Protein AF-A0A1F8QPS7-F1 (afdb_monomer_lite)

Structure (mmCIF, N/CA/C/O backbone):
data_AF-A0A1F8QPS7-F1
#
_entry.id   AF-A0A1F8QPS7-F1
#
loop_
_atom_site.group_PDB
_atom_site.id
_atom_site.type_symbol
_atom_site.label_atom_id
_atom_site.label_alt_id
_atom_site.label_comp_id
_atom_site.label_asym_id
_atom_site.label_entity_id
_atom_site.label_seq_id
_atom_site.pdbx_PDB_ins_code
_atom_site.Cartn_x
_atom_site.Cartn_y
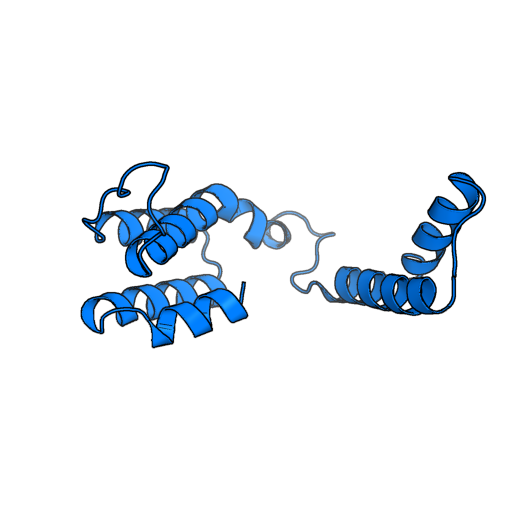_atom_site.Cartn_z
_atom_site.occupancy
_atom_site.B_iso_or_equiv
_atom_site.auth_seq_id
_atom_site.auth_comp_id
_atom_site.auth_asym_id
_atom_site.auth_atom_id
_atom_site.pdbx_PDB_model_num
ATOM 1 N N . MET A 1 1 ? 1.632 -7.409 -0.212 1.00 46.97 1 MET A N 1
ATOM 2 C CA . MET A 1 1 ? 0.363 -6.860 0.300 1.00 46.97 1 MET A CA 1
ATOM 3 C C . MET A 1 1 ? -0.628 -7.972 0.650 1.00 46.97 1 MET A C 1
ATOM 5 O O . MET A 1 1 ? -1.014 -8.034 1.803 1.00 46.97 1 MET A O 1
ATOM 9 N N . GLY A 1 2 ? -0.947 -8.922 -0.245 1.00 50.69 2 GLY A N 1
ATOM 10 C CA . GLY A 1 2 ? -1.957 -9.967 0.037 1.00 50.69 2 GLY A CA 1
ATOM 11 C C . GLY A 1 2 ? -1.720 -10.874 1.262 1.00 50.69 2 GLY A C 1
ATOM 12 O O . GLY A 1 2 ? -2.653 -11.108 2.016 1.00 50.69 2 GLY A O 1
ATOM 13 N N . ARG A 1 3 ? -0.489 -11.352 1.516 1.00 55.59 3 ARG A N 1
ATOM 14 C CA . ARG A 1 3 ? -0.212 -12.215 2.692 1.00 55.59 3 ARG A CA 1
ATOM 15 C C . ARG A 1 3 ? -0.404 -11.499 4.026 1.00 55.59 3 ARG A C 1
ATOM 17 O O . ARG A 1 3 ? -0.959 -12.075 4.945 1.00 55.59 3 ARG A O 1
ATOM 24 N N . THR A 1 4 ? -0.009 -10.232 4.091 1.00 65.69 4 THR A N 1
ATOM 25 C CA . THR A 1 4 ? -0.094 -9.421 5.310 1.00 65.69 4 THR A CA 1
ATOM 26 C C . THR A 1 4 ? -1.547 -9.160 5.712 1.00 65.69 4 THR A C 1
ATOM 28 O O . THR A 1 4 ? -1.856 -9.202 6.892 1.00 65.69 4 THR A O 1
ATOM 31 N N . LEU A 1 5 ? -2.457 -8.964 4.748 1.00 67.19 5 LEU A N 1
ATOM 32 C CA . LEU A 1 5 ? -3.890 -8.799 5.032 1.00 67.19 5 LEU A CA 1
ATOM 33 C C . LEU A 1 5 ? -4.552 -10.108 5.493 1.00 67.19 5 LEU A C 1
ATOM 35 O O . LEU A 1 5 ? -5.384 -10.082 6.393 1.00 67.19 5 LEU A O 1
ATOM 39 N N . TYR A 1 6 ? -4.158 -11.248 4.914 1.00 70.00 6 TYR A N 1
ATOM 40 C CA . TYR A 1 6 ? -4.642 -12.566 5.344 1.00 70.00 6 TYR A CA 1
ATOM 41 C C . TYR A 1 6 ? -4.180 -12.918 6.765 1.00 70.00 6 TYR A C 1
ATOM 43 O O . TYR A 1 6 ? -4.988 -13.344 7.581 1.00 70.00 6 TYR A O 1
ATOM 51 N N . GLU A 1 7 ? -2.906 -12.679 7.083 1.00 76.38 7 GLU A N 1
ATOM 52 C CA . GLU A 1 7 ? -2.356 -12.885 8.431 1.00 76.38 7 GLU A CA 1
ATOM 53 C C . GLU A 1 7 ? -3.014 -11.947 9.457 1.00 76.38 7 GLU A C 1
ATOM 55 O O . GLU A 1 7 ? -3.312 -12.355 10.578 1.00 76.38 7 GLU A O 1
ATOM 60 N N . LEU A 1 8 ? -3.302 -10.699 9.071 1.00 74.88 8 LEU A N 1
ATOM 61 C CA . LEU A 1 8 ? -4.030 -9.759 9.925 1.00 74.88 8 LEU A CA 1
ATOM 62 C C . LEU A 1 8 ? -5.472 -10.202 10.179 1.00 74.88 8 LEU A C 1
ATOM 64 O O . LEU A 1 8 ? -5.944 -10.059 11.301 1.00 74.88 8 LEU A O 1
ATOM 68 N N . GLN A 1 9 ? -6.158 -10.772 9.187 1.00 77.94 9 GLN A N 1
ATOM 69 C CA . GLN A 1 9 ? -7.530 -11.257 9.347 1.00 77.94 9 GLN A CA 1
ATOM 70 C C . GLN A 1 9 ? -7.651 -12.374 10.396 1.00 77.94 9 GLN A C 1
ATOM 72 O O . GLN A 1 9 ? -8.654 -12.425 11.102 1.00 77.94 9 GLN A O 1
ATOM 77 N N . GLU A 1 10 ? -6.646 -13.243 10.529 1.00 81.44 10 GLU A N 1
ATOM 78 C CA . GLU A 1 10 ? -6.643 -14.306 11.546 1.00 81.44 10 GLU A CA 1
ATOM 79 C C . GLU A 1 10 ? -6.320 -13.791 12.958 1.00 81.44 10 GLU A C 1
ATOM 81 O O . GLU A 1 10 ? -6.726 -14.398 13.948 1.00 81.44 10 GLU A O 1
ATOM 86 N N . LEU A 1 11 ? -5.587 -12.679 13.060 1.00 82.75 11 LEU A N 1
ATOM 87 C CA . LEU A 1 11 ? -5.062 -12.153 14.324 1.00 82.75 11 LEU A CA 1
ATOM 88 C C . LEU A 1 11 ? -5.847 -10.952 14.872 1.00 82.75 11 LEU A C 1
ATOM 90 O O . LEU A 1 11 ? -5.658 -10.575 16.031 1.00 82.75 11 LEU A O 1
ATOM 94 N N . LEU A 1 12 ? -6.685 -10.317 14.051 1.00 82.94 12 LEU A N 1
ATOM 95 C CA . LEU A 1 12 ? -7.446 -9.135 14.442 1.00 82.94 12 LEU A CA 1
ATOM 96 C C . LEU A 1 12 ? -8.686 -9.503 15.266 1.00 82.94 12 LEU A C 1
ATOM 98 O O . LEU A 1 12 ? -9.414 -10.437 14.923 1.00 82.94 12 LEU A O 1
ATOM 102 N N . PRO A 1 13 ? -8.994 -8.721 16.315 1.00 83.81 13 PRO A N 1
ATOM 103 C CA . PRO A 1 13 ? -10.276 -8.817 16.997 1.00 83.81 13 PRO A CA 1
ATOM 104 C C . PRO A 1 13 ? -11.444 -8.585 16.026 1.00 83.81 13 PRO A C 1
ATOM 106 O O . PRO A 1 13 ? -11.363 -7.746 15.126 1.00 83.81 13 PRO A O 1
ATOM 109 N N . ALA A 1 14 ? -12.557 -9.290 16.249 1.00 85.62 14 ALA A N 1
ATOM 110 C CA . ALA A 1 14 ? -13.732 -9.253 15.372 1.00 85.62 14 ALA A CA 1
ATOM 111 C C . ALA A 1 14 ? -14.290 -7.834 15.140 1.00 85.62 14 ALA A C 1
ATOM 113 O O . ALA A 1 14 ? -14.809 -7.539 14.066 1.00 85.62 14 ALA A O 1
ATOM 114 N N . GLU A 1 15 ? -14.132 -6.940 16.119 1.00 85.38 15 GLU A N 1
ATOM 115 C CA . GLU A 1 15 ? -14.565 -5.539 16.057 1.00 85.38 15 GLU A CA 1
ATOM 116 C C . GLU A 1 15 ? -13.828 -4.697 14.998 1.00 85.38 15 GLU A C 1
ATOM 118 O O . GLU A 1 15 ? -14.324 -3.638 14.626 1.00 85.38 15 GLU A O 1
ATOM 123 N N . TRP A 1 16 ? -12.680 -5.162 14.486 1.00 87.44 16 TRP A N 1
ATOM 124 C CA . TRP A 1 16 ? -11.870 -4.461 13.479 1.00 87.44 16 TRP A CA 1
ATOM 125 C C . TRP A 1 16 ? -11.902 -5.124 12.098 1.00 87.44 16 TRP A C 1
ATOM 127 O O . TRP A 1 16 ? -11.386 -4.558 11.134 1.00 87.44 16 TRP A O 1
ATOM 137 N N . LEU A 1 17 ? -12.525 -6.301 11.968 1.00 86.88 17 LEU A N 1
ATOM 138 C CA . LEU A 1 17 ? -12.585 -7.034 10.699 1.00 86.88 17 LEU A CA 1
ATOM 139 C C . LEU A 1 17 ? -13.330 -6.265 9.603 1.00 86.88 17 LEU A C 1
ATOM 141 O O . LEU A 1 17 ? -12.982 -6.385 8.433 1.00 86.88 17 LEU A O 1
ATOM 145 N N . TRP A 1 18 ? -14.309 -5.438 9.972 1.00 90.19 18 TRP A N 1
ATOM 146 C CA . TRP A 1 18 ? -15.032 -4.601 9.014 1.00 90.19 18 TRP A CA 1
ATOM 147 C C . TRP A 1 18 ? -14.137 -3.509 8.398 1.00 90.19 18 TRP A C 1
ATOM 149 O O . TRP A 1 18 ? -14.330 -3.152 7.242 1.00 90.19 18 TRP A O 1
ATOM 159 N N . ILE A 1 19 ? -13.111 -3.019 9.115 1.00 88.75 19 ILE A N 1
ATOM 160 C CA . ILE A 1 19 ? -12.142 -2.059 8.556 1.00 88.75 19 ILE A CA 1
ATOM 161 C C . ILE A 1 19 ? -11.294 -2.727 7.472 1.00 88.75 19 ILE A C 1
ATOM 163 O O . ILE A 1 19 ? -11.015 -2.109 6.448 1.00 88.75 19 ILE A O 1
ATOM 167 N N . LEU A 1 20 ? -10.904 -3.989 7.678 1.00 87.38 20 LEU A N 1
ATOM 168 C CA . LEU A 1 20 ? -10.197 -4.775 6.663 1.00 87.38 20 LEU A CA 1
ATOM 169 C C . LEU A 1 20 ? -11.059 -5.051 5.425 1.00 87.38 20 LEU A C 1
ATOM 171 O O . LEU A 1 20 ? -10.527 -5.193 4.324 1.00 87.38 20 LEU A O 1
ATOM 175 N N . ASP A 1 21 ? -12.368 -5.210 5.604 1.00 89.19 21 ASP A N 1
ATOM 176 C CA . ASP A 1 21 ? -13.306 -5.388 4.494 1.00 89.19 21 ASP A CA 1
ATOM 177 C C . ASP A 1 21 ? -13.412 -4.102 3.662 1.00 89.19 21 ASP A C 1
ATOM 179 O O . ASP A 1 21 ? -13.223 -4.125 2.447 1.00 89.19 21 ASP A O 1
ATOM 183 N N . GLU A 1 22 ? -13.549 -2.956 4.331 1.00 90.25 22 GLU A N 1
ATOM 184 C CA . GLU A 1 22 ? -13.575 -1.647 3.674 1.00 90.25 22 GLU A CA 1
ATOM 185 C C . GLU A 1 22 ? -12.237 -1.320 2.979 1.00 90.25 22 GLU A C 1
ATOM 187 O O . GLU A 1 22 ? -12.220 -0.811 1.859 1.00 90.25 22 GLU A O 1
ATOM 192 N N . GLU A 1 23 ? -11.094 -1.646 3.596 1.00 90.25 23 GLU A N 1
ATOM 193 C CA . GLU A 1 23 ? -9.769 -1.502 2.969 1.00 90.25 23 GLU A CA 1
ATOM 194 C C . GLU A 1 23 ? -9.672 -2.324 1.674 1.00 90.25 23 GLU A C 1
ATOM 196 O O . GLU A 1 23 ? -9.152 -1.829 0.670 1.00 90.25 23 GLU A O 1
ATOM 201 N N . ARG A 1 24 ? -10.205 -3.555 1.671 1.00 89.12 24 ARG A N 1
ATOM 202 C CA . ARG A 1 24 ? -10.267 -4.407 0.474 1.00 89.12 24 ARG A CA 1
ATOM 203 C C . ARG A 1 24 ? -11.156 -3.803 -0.603 1.00 89.12 24 ARG A C 1
ATOM 205 O O . ARG A 1 24 ? -10.703 -3.678 -1.737 1.00 89.12 24 ARG A O 1
ATOM 212 N N . HIS A 1 25 ? -12.353 -3.354 -0.244 1.00 91.81 25 HIS A N 1
ATOM 213 C CA . HIS A 1 25 ? -13.269 -2.716 -1.186 1.00 91.81 25 HIS A CA 1
ATOM 214 C C . HIS A 1 25 ? -12.642 -1.473 -1.842 1.00 91.81 25 HIS A C 1
ATOM 216 O O . HIS A 1 25 ? -12.704 -1.290 -3.057 1.00 91.81 25 HIS A O 1
ATOM 222 N N . LEU A 1 26 ? -11.943 -0.639 -1.062 1.00 92.12 26 LEU A N 1
ATOM 223 C CA . LEU A 1 26 ? -11.226 0.526 -1.593 1.00 92.12 26 LEU A CA 1
ATOM 224 C C . LEU A 1 26 ? -10.097 0.139 -2.554 1.00 92.12 26 LEU A C 1
ATOM 226 O O . LEU A 1 26 ? -9.865 0.854 -3.528 1.00 92.12 26 LEU A O 1
ATOM 230 N N . LEU A 1 27 ? -9.385 -0.958 -2.289 1.00 88.31 27 LEU A N 1
ATOM 231 C CA . LEU A 1 27 ? -8.329 -1.470 -3.167 1.00 88.31 27 LEU A CA 1
ATOM 232 C C . LEU A 1 27 ? -8.860 -2.071 -4.472 1.00 88.31 27 LEU A C 1
ATOM 234 O O . LEU A 1 27 ? -8.137 -2.063 -5.465 1.00 88.31 27 LEU A O 1
ATOM 238 N N . GLU A 1 28 ? -10.082 -2.596 -4.472 1.00 87.69 28 GLU A N 1
ATOM 239 C CA . GLU A 1 28 ? -10.730 -3.135 -5.670 1.00 87.69 28 GLU A CA 1
ATOM 240 C C . GLU A 1 28 ? -11.280 -2.017 -6.560 1.00 87.69 28 GLU A C 1
ATOM 242 O O . GLU A 1 28 ? -11.084 -2.039 -7.774 1.00 87.69 28 GLU A O 1
ATOM 247 N N . GLU A 1 29 ? -11.919 -1.010 -5.963 1.00 89.69 29 GLU A N 1
ATOM 248 C CA . GLU A 1 29 ? -12.515 0.103 -6.709 1.00 89.69 29 GLU A CA 1
ATOM 249 C C . GLU A 1 29 ? -11.517 1.212 -7.077 1.00 89.69 29 GLU A C 1
ATOM 251 O O . GLU A 1 29 ? -11.747 1.962 -8.025 1.00 89.69 29 GLU A O 1
ATOM 256 N N . LEU A 1 30 ? -10.436 1.364 -6.303 1.00 90.00 30 LEU A N 1
ATOM 257 C CA . LEU A 1 30 ? -9.445 2.442 -6.417 1.00 90.00 30 LEU A CA 1
ATOM 258 C C . LEU A 1 30 ? -10.057 3.848 -6.630 1.00 90.00 30 LEU A C 1
ATOM 260 O O . LEU A 1 30 ? -9.650 4.575 -7.545 1.00 90.00 30 LEU A O 1
ATOM 264 N N . PRO A 1 31 ? -11.007 4.303 -5.786 1.00 92.00 31 PRO A N 1
ATOM 265 C CA . PRO A 1 31 ? -11.674 5.581 -5.997 1.00 92.00 31 PRO A CA 1
ATOM 266 C C . PRO A 1 31 ? -10.719 6.771 -5.802 1.00 92.00 31 PRO A C 1
ATOM 268 O O . PRO A 1 31 ? -9.788 6.704 -4.989 1.00 92.00 31 PRO A O 1
ATOM 271 N N . PRO A 1 32 ? -10.985 7.933 -6.431 1.00 89.81 32 PRO A N 1
ATOM 272 C CA . PRO A 1 32 ? -10.161 9.126 -6.246 1.00 89.81 32 PRO A CA 1
ATOM 273 C C . PRO A 1 32 ? -10.033 9.612 -4.808 1.00 89.81 32 PRO A C 1
ATOM 275 O O . PRO A 1 32 ? -8.988 10.122 -4.410 1.00 89.81 32 PRO A O 1
ATOM 278 N N . THR A 1 33 ? -11.078 9.409 -4.014 1.00 92.44 33 THR A N 1
ATOM 279 C CA . THR A 1 33 ? -11.141 9.795 -2.604 1.00 92.44 33 THR A CA 1
ATOM 280 C C . THR A 1 33 ? -10.673 8.691 -1.655 1.00 92.44 33 THR A C 1
ATOM 282 O O . THR A 1 33 ? -10.729 8.877 -0.439 1.00 92.44 33 THR A O 1
ATOM 285 N N . GLY A 1 34 ? -10.181 7.555 -2.166 1.00 92.00 34 GLY A N 1
ATOM 286 C CA . GLY A 1 34 ? -9.802 6.407 -1.338 1.00 92.00 34 GLY A CA 1
ATOM 287 C C . GLY A 1 34 ? -8.741 6.740 -0.287 1.00 92.00 34 GLY A C 1
ATOM 288 O O . GLY A 1 34 ? -8.882 6.340 0.863 1.00 92.00 34 GLY A O 1
ATOM 289 N N . GLY A 1 35 ? -7.767 7.597 -0.607 1.00 91.81 35 GLY A N 1
ATOM 290 C CA . GLY A 1 35 ? -6.764 8.054 0.360 1.00 91.81 35 GLY A CA 1
ATOM 291 C C . GLY A 1 35 ? -7.356 8.821 1.551 1.00 91.81 35 GLY A C 1
ATOM 292 O O . GLY A 1 35 ? -6.898 8.648 2.680 1.00 91.81 35 GLY A O 1
ATOM 293 N N . GLN A 1 36 ? -8.412 9.615 1.335 1.00 93.69 36 GLN A N 1
ATOM 294 C CA . GLN A 1 36 ? -9.144 10.276 2.423 1.00 93.69 36 GLN A CA 1
ATOM 295 C C . GLN A 1 36 ? -9.968 9.265 3.224 1.00 93.69 36 GLN A C 1
ATOM 297 O O . GLN A 1 36 ? -9.929 9.292 4.450 1.00 93.69 36 GLN A O 1
ATOM 302 N N . ARG A 1 37 ? -10.661 8.337 2.551 1.00 93.50 37 ARG A N 1
ATOM 303 C CA . ARG A 1 37 ? -11.447 7.287 3.222 1.00 93.50 37 ARG A CA 1
ATOM 304 C C . ARG A 1 37 ? -10.574 6.408 4.123 1.00 93.50 37 ARG A C 1
ATOM 306 O O . ARG A 1 37 ? -10.913 6.217 5.287 1.00 93.50 37 ARG A O 1
ATOM 313 N N . LEU A 1 38 ? -9.406 5.977 3.643 1.00 94.50 38 LEU A N 1
ATOM 314 C CA . LEU A 1 38 ? -8.415 5.236 4.436 1.00 94.50 38 LEU A CA 1
ATOM 315 C C . LEU A 1 38 ? -7.934 6.029 5.659 1.00 94.50 38 LEU A C 1
ATOM 317 O O . LEU A 1 38 ? -7.767 5.472 6.746 1.00 94.50 38 LEU A O 1
ATOM 321 N N . PHE A 1 39 ? -7.739 7.341 5.507 1.00 93.44 39 PHE A N 1
ATOM 322 C CA . PHE A 1 39 ? -7.362 8.204 6.624 1.00 93.44 39 PHE A CA 1
ATOM 323 C C . PHE A 1 39 ? -8.470 8.312 7.679 1.00 93.44 39 PHE A C 1
ATOM 325 O O . PHE A 1 39 ? -8.170 8.293 8.874 1.00 93.44 39 PHE A O 1
ATOM 332 N N . GLU A 1 40 ? -9.736 8.394 7.265 1.00 94.00 40 GLU A N 1
ATOM 333 C CA . GLU A 1 40 ? -10.871 8.390 8.193 1.00 94.00 40 GLU A CA 1
ATOM 334 C C . GLU A 1 40 ? -11.011 7.046 8.917 1.00 94.00 40 GLU A C 1
ATOM 336 O O . GLU A 1 40 ? -11.163 7.039 10.138 1.00 94.00 40 GLU A O 1
ATOM 341 N N . LEU A 1 41 ? -10.859 5.913 8.220 1.00 92.69 41 LEU A N 1
ATOM 342 C CA . LEU A 1 41 ? -10.850 4.580 8.844 1.00 92.69 41 LEU A CA 1
ATOM 343 C C . LEU A 1 41 ? -9.763 4.464 9.915 1.00 92.69 41 LEU A C 1
ATOM 345 O O . LEU A 1 41 ? -10.022 4.044 11.041 1.00 92.69 41 LEU A O 1
ATOM 349 N N . ARG A 1 42 ? -8.552 4.942 9.614 1.00 91.12 42 ARG A N 1
ATOM 350 C CA . ARG A 1 42 ? -7.441 4.981 10.573 1.00 91.12 42 ARG A CA 1
ATOM 351 C C . ARG A 1 42 ? -7.791 5.755 11.851 1.00 91.12 42 ARG A C 1
ATOM 353 O O . ARG A 1 42 ? -7.305 5.393 12.923 1.00 91.12 42 ARG A O 1
ATOM 360 N N . LYS A 1 43 ? -8.574 6.840 11.777 1.00 90.56 43 LYS A N 1
ATOM 361 C CA . LYS A 1 43 ? -8.948 7.628 12.971 1.00 90.56 43 LYS A CA 1
ATOM 362 C C . LYS A 1 43 ? -9.850 6.855 13.930 1.00 90.56 43 LYS A C 1
ATOM 364 O O . LYS A 1 43 ? -9.823 7.157 15.119 1.00 90.56 43 LYS A O 1
ATOM 369 N N . GLN A 1 44 ? -10.610 5.884 13.429 1.00 89.38 44 GLN A N 1
ATOM 370 C CA . GLN A 1 44 ? -11.512 5.070 14.245 1.00 89.38 44 GLN A CA 1
ATOM 371 C C . GLN A 1 44 ? -10.761 4.076 15.136 1.00 89.38 44 GLN A C 1
ATOM 373 O O . GLN A 1 44 ? -11.325 3.596 16.112 1.00 89.38 44 GLN A O 1
ATOM 378 N N . ILE A 1 45 ? -9.481 3.814 14.850 1.00 86.62 45 ILE A N 1
ATOM 379 C CA . ILE A 1 45 ? -8.625 2.940 15.653 1.00 86.62 45 ILE A CA 1
ATOM 380 C C . ILE A 1 45 ? -7.964 3.773 16.773 1.00 86.62 45 ILE A C 1
ATOM 382 O O . ILE A 1 45 ? -7.093 4.611 16.489 1.00 86.62 45 ILE A O 1
ATOM 386 N N . PRO A 1 46 ? -8.330 3.570 18.054 1.00 76.00 46 PRO A N 1
ATOM 387 C CA . PRO A 1 46 ? -7.839 4.384 19.166 1.00 76.00 46 PRO A CA 1
ATOM 388 C C . PRO A 1 46 ? -6.399 4.044 19.584 1.00 76.00 46 PRO A C 1
ATOM 390 O O . PRO A 1 46 ? -5.747 4.873 20.221 1.00 76.00 46 PRO A O 1
ATOM 393 N N . GLU A 1 47 ? -5.871 2.872 19.208 1.00 69.19 47 GLU A N 1
ATOM 394 C CA . GLU A 1 47 ? -4.555 2.397 19.658 1.00 69.19 47 GLU A CA 1
ATOM 395 C C . GLU A 1 47 ? -3.413 3.316 19.207 1.00 69.19 47 GLU A C 1
ATOM 397 O O . GLU A 1 47 ? -3.141 3.481 18.012 1.00 69.19 47 GLU A O 1
ATOM 402 N N . ARG A 1 48 ? -2.721 3.925 20.173 1.00 63.94 48 ARG A N 1
ATOM 403 C CA . ARG A 1 48 ? -1.445 4.605 19.942 1.00 63.94 48 ARG A CA 1
ATOM 404 C C . ARG A 1 48 ? -0.320 3.603 20.133 1.00 63.94 48 ARG A C 1
ATOM 406 O O . ARG A 1 48 ? -0.307 2.901 21.135 1.00 63.94 48 ARG A O 1
ATOM 413 N N . ARG A 1 49 ? 0.635 3.645 19.202 1.00 64.06 49 ARG A N 1
ATOM 414 C CA . ARG A 1 49 ? 1.853 2.834 19.178 1.00 64.06 49 ARG A CA 1
ATOM 415 C C . ARG A 1 49 ? 2.441 2.647 20.584 1.00 64.06 49 ARG A C 1
ATOM 417 O O . ARG A 1 49 ? 2.958 3.613 21.155 1.00 64.06 49 ARG A O 1
ATOM 424 N N . ALA A 1 50 ? 2.400 1.425 21.104 1.00 60.56 50 ALA A N 1
ATOM 425 C CA . ALA A 1 50 ? 3.236 0.993 22.208 1.00 60.56 50 ALA A CA 1
ATOM 426 C C . ALA A 1 50 ? 4.697 1.259 21.812 1.00 60.56 50 ALA A C 1
ATOM 428 O O . ALA A 1 50 ? 5.049 1.149 20.638 1.00 60.56 50 ALA A O 1
ATOM 429 N N . GLY A 1 51 ? 5.517 1.747 22.748 1.00 63.09 51 GLY A N 1
ATOM 430 C CA . GLY A 1 51 ? 6.827 2.364 22.477 1.00 63.09 51 GLY A CA 1
ATOM 431 C C . GLY A 1 51 ? 7.723 1.621 21.468 1.00 63.09 51 GLY A C 1
ATOM 432 O O . GLY A 1 51 ? 7.546 0.439 21.202 1.00 63.09 51 GLY A O 1
ATOM 433 N N . ARG A 1 52 ? 8.725 2.317 20.902 1.00 62.53 52 ARG A N 1
ATOM 434 C CA . ARG A 1 52 ? 9.534 1.850 19.748 1.00 62.53 52 ARG A CA 1
ATOM 435 C C . ARG A 1 52 ? 10.102 0.418 19.844 1.00 62.53 52 ARG A C 1
ATOM 437 O O . ARG A 1 52 ? 10.321 -0.155 18.780 1.00 62.53 52 ARG A O 1
ATOM 444 N N . ASP A 1 53 ? 10.288 -0.124 21.048 1.00 63.78 53 ASP A N 1
ATOM 445 C CA . ASP A 1 53 ? 10.853 -1.455 21.324 1.00 63.78 53 ASP A CA 1
ATOM 446 C C . ASP A 1 53 ? 9.824 -2.583 21.546 1.00 63.78 53 ASP A C 1
ATOM 448 O O . ASP A 1 53 ? 10.218 -3.723 21.780 1.00 63.78 53 ASP A O 1
ATOM 452 N N . GLN A 1 54 ? 8.515 -2.317 21.477 1.00 70.69 54 GLN A N 1
ATOM 453 C CA . GLN A 1 54 ? 7.499 -3.369 21.619 1.00 70.69 54 GLN A CA 1
ATOM 454 C C . GLN A 1 54 ? 7.103 -3.981 20.267 1.00 70.69 54 GLN A C 1
ATOM 456 O O . GLN A 1 54 ? 7.071 -3.309 19.231 1.00 70.69 54 GLN A O 1
ATOM 461 N N . LEU A 1 55 ? 6.805 -5.285 20.290 1.00 73.19 55 LEU A N 1
ATOM 462 C CA . LEU A 1 55 ? 6.202 -5.998 19.164 1.00 73.19 55 LEU A CA 1
ATOM 463 C C . LEU A 1 55 ? 4.862 -5.347 18.822 1.00 73.19 55 LEU A C 1
ATOM 465 O O . LEU A 1 55 ? 4.052 -5.096 19.709 1.00 73.19 55 LEU A O 1
ATOM 469 N N . ARG A 1 56 ? 4.644 -5.078 17.532 1.00 73.69 56 ARG A N 1
ATOM 470 C CA . ARG A 1 56 ? 3.434 -4.389 17.081 1.00 73.69 56 ARG A CA 1
ATOM 471 C C . ARG A 1 56 ? 2.213 -5.281 17.234 1.00 73.69 56 ARG A C 1
ATOM 473 O O . ARG A 1 56 ? 2.217 -6.396 16.702 1.00 73.69 56 ARG A O 1
ATOM 480 N N . SER A 1 57 ? 1.163 -4.760 17.860 1.00 83.88 57 SER A N 1
ATOM 481 C CA . SER A 1 57 ? -0.135 -5.434 17.888 1.00 83.88 57 SER A CA 1
ATOM 482 C C . SER A 1 57 ? -0.684 -5.583 16.452 1.00 83.88 57 SER A C 1
ATOM 484 O O . SER A 1 57 ? -0.344 -4.787 15.567 1.00 83.88 57 SER A O 1
ATOM 486 N N . PRO A 1 58 ? -1.534 -6.584 16.173 1.00 84.50 58 PRO A N 1
ATOM 487 C CA . PRO A 1 58 ? -2.229 -6.686 14.887 1.00 84.50 58 PRO A CA 1
ATOM 488 C C . PRO A 1 58 ? -3.028 -5.417 14.534 1.00 84.50 58 PRO A C 1
ATOM 490 O O . PRO A 1 58 ? -3.050 -4.990 13.382 1.00 84.50 58 PRO A O 1
ATOM 493 N N . VAL A 1 59 ? -3.620 -4.757 15.532 1.00 85.62 59 VAL A N 1
ATOM 494 C CA . VAL A 1 59 ? -4.388 -3.512 15.365 1.00 85.62 59 VAL A CA 1
ATOM 495 C C . VAL A 1 59 ? -3.472 -2.324 15.030 1.00 85.62 59 VAL A C 1
ATOM 497 O O . VAL A 1 59 ? -3.797 -1.507 14.166 1.00 85.62 59 VAL A O 1
ATOM 500 N N . GLU A 1 60 ? -2.277 -2.253 15.618 1.00 84.94 60 GLU A N 1
ATOM 501 C CA . GLU A 1 60 ? -1.250 -1.275 15.243 1.00 84.94 60 GLU A CA 1
ATOM 502 C C . GLU A 1 60 ? -0.745 -1.493 13.816 1.00 84.94 60 GLU A C 1
ATOM 504 O O . GLU A 1 60 ? -0.512 -0.528 13.087 1.00 84.94 60 GLU A O 1
ATOM 509 N N . GLN A 1 61 ? -0.577 -2.751 13.402 1.00 86.19 61 GLN A N 1
ATOM 510 C CA . GLN A 1 61 ? -0.182 -3.094 12.036 1.00 86.19 61 GLN A CA 1
ATOM 511 C C . GLN A 1 61 ? -1.255 -2.687 11.020 1.00 86.19 61 GLN A C 1
ATOM 513 O O . GLN A 1 61 ? -0.909 -2.096 9.996 1.00 86.19 61 GLN A O 1
ATOM 518 N N . LEU A 1 62 ? -2.537 -2.915 11.330 1.00 87.56 62 LEU A N 1
ATOM 519 C CA . LEU A 1 62 ? -3.666 -2.420 10.537 1.00 87.56 62 LEU A CA 1
ATOM 520 C C . LEU A 1 62 ? -3.631 -0.889 10.423 1.00 87.56 62 LEU A C 1
ATOM 522 O O . LEU A 1 62 ? -3.645 -0.337 9.324 1.00 87.56 62 LEU A O 1
ATOM 526 N N . ARG A 1 63 ? -3.496 -0.182 11.551 1.00 88.56 63 ARG A N 1
ATOM 527 C CA . ARG A 1 63 ? -3.417 1.287 11.582 1.00 88.56 63 ARG A CA 1
ATOM 528 C C . ARG A 1 63 ? -2.253 1.834 10.746 1.00 88.56 63 ARG A C 1
ATOM 530 O O . ARG A 1 63 ? -2.413 2.846 10.057 1.00 88.56 63 ARG A O 1
ATOM 537 N N . ASP A 1 64 ? -1.091 1.187 10.818 1.00 87.81 64 ASP A N 1
ATOM 538 C CA . ASP A 1 64 ? 0.096 1.533 10.032 1.00 87.81 64 ASP A CA 1
ATOM 539 C C . ASP A 1 64 ? -0.085 1.235 8.533 1.00 87.81 64 ASP A C 1
ATOM 541 O O . ASP A 1 64 ? 0.449 1.975 7.704 1.00 87.81 64 ASP A O 1
ATOM 545 N N . SER A 1 65 ? -0.818 0.177 8.171 1.00 89.25 65 SER A N 1
ATOM 546 C CA . SER A 1 65 ? -1.167 -0.124 6.774 1.00 89.25 65 SER A CA 1
ATOM 547 C C . SER A 1 65 ? -2.028 0.992 6.187 1.00 89.25 65 SER A C 1
ATOM 549 O O . SER A 1 65 ? -1.647 1.616 5.194 1.00 89.25 65 SER A O 1
ATOM 551 N N . LEU A 1 66 ? -3.120 1.332 6.881 1.00 91.25 66 LEU A N 1
ATOM 552 C CA . LEU A 1 66 ? -4.086 2.342 6.443 1.00 91.25 66 LEU A CA 1
ATOM 553 C C . LEU A 1 66 ? -3.438 3.711 6.210 1.00 91.25 66 LEU A C 1
ATOM 555 O O . LEU A 1 66 ? -3.728 4.366 5.208 1.00 91.25 66 LEU A O 1
ATOM 559 N N . ILE A 1 67 ? -2.541 4.155 7.104 1.00 92.25 67 ILE A N 1
ATOM 560 C CA . ILE A 1 67 ? -1.864 5.449 6.923 1.00 92.25 67 ILE A CA 1
ATOM 561 C C . ILE A 1 67 ? -0.905 5.432 5.734 1.00 92.25 67 ILE A C 1
ATOM 563 O O . ILE A 1 67 ? -0.941 6.356 4.927 1.00 92.25 67 ILE A O 1
ATOM 567 N N . ARG A 1 68 ? -0.099 4.376 5.571 1.00 91.25 68 ARG A N 1
ATOM 568 C CA . ARG A 1 68 ? 0.831 4.279 4.435 1.00 91.25 68 AR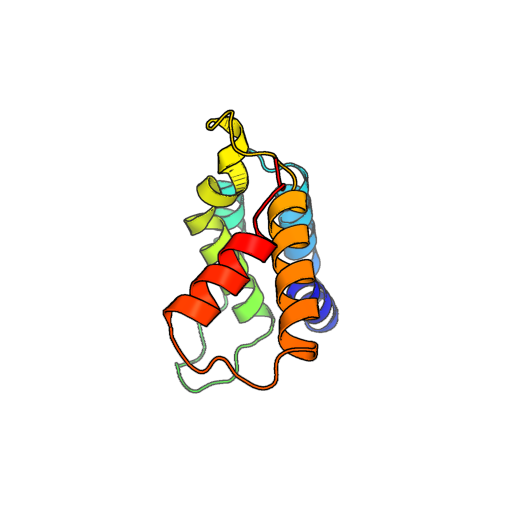G A CA 1
ATOM 569 C C . ARG A 1 68 ? 0.075 4.242 3.117 1.00 91.25 68 ARG A C 1
ATOM 571 O O . ARG A 1 68 ? 0.472 4.897 2.160 1.00 91.25 68 ARG A O 1
ATOM 578 N N . MET A 1 69 ? -1.023 3.495 3.063 1.00 91.56 69 MET A N 1
ATOM 579 C CA . MET A 1 69 ? -1.847 3.428 1.862 1.00 91.56 69 MET A CA 1
ATOM 580 C C . MET A 1 69 ? -2.536 4.757 1.564 1.00 91.56 69 MET A C 1
ATOM 582 O O . MET A 1 69 ? -2.586 5.156 0.405 1.00 91.56 69 MET A O 1
ATOM 586 N N . SER A 1 70 ? -3.006 5.473 2.589 1.00 93.19 70 SER A N 1
ATOM 587 C CA . SER A 1 70 ? -3.544 6.827 2.437 1.00 93.19 70 SER A CA 1
ATOM 588 C C . SER A 1 70 ? -2.501 7.796 1.864 1.00 93.19 70 SER A C 1
ATOM 590 O O . SER A 1 70 ? -2.786 8.493 0.890 1.00 93.19 70 SER A O 1
ATOM 592 N N . GLU A 1 71 ? -1.276 7.790 2.400 1.00 93.94 71 GLU A N 1
ATOM 593 C CA . GLU A 1 71 ? -0.172 8.652 1.951 1.00 93.94 71 GLU A CA 1
ATOM 594 C C . GLU A 1 71 ? 0.260 8.355 0.509 1.00 93.94 71 GLU A C 1
ATOM 596 O O . GLU A 1 71 ? 0.559 9.268 -0.264 1.00 93.94 71 GLU A O 1
ATOM 601 N N . HIS A 1 72 ? 0.263 7.079 0.126 1.00 92.50 72 HIS A N 1
ATOM 602 C CA . HIS A 1 72 ? 0.670 6.633 -1.204 1.00 92.50 72 HIS A CA 1
ATOM 603 C C . HIS A 1 72 ? -0.504 6.432 -2.169 1.00 92.50 72 HIS A C 1
ATOM 605 O O . HIS A 1 72 ? -0.291 5.944 -3.276 1.00 92.50 72 HIS A O 1
ATOM 611 N N . TRP A 1 73 ? -1.722 6.856 -1.812 1.00 92.88 73 TRP A N 1
ATOM 612 C CA . TRP A 1 73 ? -2.925 6.601 -2.610 1.00 92.88 73 TRP A CA 1
ATOM 613 C C . TRP A 1 73 ? -2.824 7.013 -4.085 1.00 92.88 73 TRP A C 1
ATOM 615 O O . TRP A 1 73 ? -3.181 6.214 -4.953 1.00 92.88 73 TRP A O 1
ATOM 625 N N . PRO A 1 74 ? -2.277 8.202 -4.420 1.00 89.12 74 PRO A N 1
ATOM 626 C CA . PRO A 1 74 ? -2.086 8.585 -5.815 1.00 89.12 74 PRO A CA 1
ATOM 627 C C . PRO A 1 74 ? -1.207 7.587 -6.585 1.00 89.12 74 PRO A C 1
ATOM 629 O O . PRO A 1 74 ? -1.447 7.324 -7.755 1.00 89.12 74 PRO A O 1
ATOM 632 N N . GLN A 1 75 ? -0.221 6.964 -5.937 1.00 88.31 75 GLN A N 1
ATOM 633 C CA . GLN A 1 75 ? 0.689 6.027 -6.602 1.00 88.31 75 GLN A CA 1
ATOM 634 C C . GLN A 1 75 ? -0.025 4.756 -7.076 1.00 88.31 75 GLN A C 1
ATOM 636 O O . GLN A 1 75 ? 0.348 4.196 -8.103 1.00 88.31 75 GLN A O 1
ATOM 641 N N . TYR A 1 76 ? -1.079 4.326 -6.376 1.00 86.06 76 TYR A N 1
ATOM 642 C CA . TYR A 1 76 ? -1.902 3.195 -6.814 1.00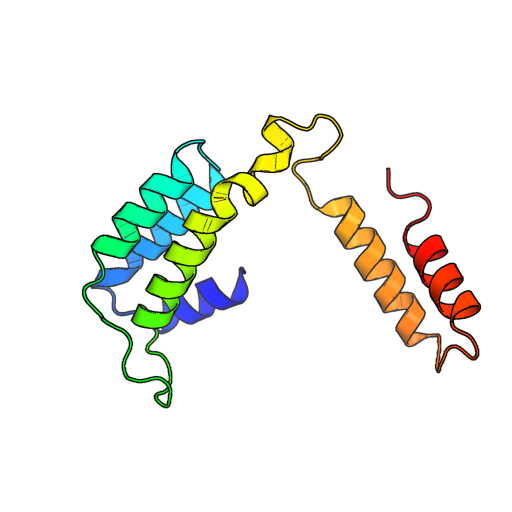 86.06 76 TYR A CA 1
ATOM 643 C C . TYR A 1 76 ? -2.782 3.529 -8.020 1.00 86.06 76 TYR A C 1
ATOM 645 O O . TYR A 1 76 ? -3.254 2.616 -8.682 1.00 86.06 76 TYR A O 1
ATOM 653 N N . ARG A 1 77 ? -2.977 4.818 -8.322 1.00 88.75 77 ARG A N 1
ATOM 654 C CA . ARG A 1 77 ? -3.866 5.323 -9.378 1.00 88.75 77 ARG A CA 1
ATOM 655 C C . ARG A 1 77 ? -3.121 5.992 -10.532 1.00 88.75 77 ARG A C 1
ATOM 657 O O . ARG A 1 77 ? -3.729 6.697 -11.323 1.00 88.75 77 ARG A O 1
ATOM 664 N N . VAL A 1 78 ? -1.808 5.781 -10.659 1.00 85.19 78 VAL A N 1
ATOM 665 C CA . VAL A 1 78 ? -0.983 6.424 -11.706 1.00 85.19 78 VAL A CA 1
ATOM 666 C C . VAL A 1 78 ? -1.524 6.169 -13.119 1.00 85.19 78 VAL A C 1
ATOM 668 O O . VAL A 1 78 ? -1.450 7.053 -13.972 1.00 85.19 78 VAL A O 1
ATOM 671 N N . PHE A 1 79 ? -2.127 4.999 -13.349 1.00 82.81 79 PHE A N 1
ATOM 672 C CA . PHE A 1 79 ? -2.755 4.641 -14.623 1.00 82.81 79 PHE A CA 1
ATOM 673 C C . PHE A 1 79 ? -3.937 5.550 -15.010 1.00 82.81 79 PHE A C 1
ATOM 675 O O . PHE A 1 79 ? -4.264 5.631 -16.189 1.00 82.81 79 PHE A O 1
ATOM 682 N N . ASP A 1 80 ? -4.561 6.261 -14.062 1.00 82.88 80 ASP A N 1
ATOM 683 C CA . ASP A 1 80 ? -5.705 7.137 -14.350 1.00 82.88 80 ASP A CA 1
ATOM 684 C C . ASP A 1 80 ? -5.314 8.410 -15.111 1.00 82.88 80 ASP A C 1
ATOM 686 O O . ASP A 1 80 ? -6.160 9.025 -15.758 1.00 82.88 80 ASP A O 1
ATOM 690 N N . TRP A 1 81 ? -4.051 8.842 -15.027 1.00 80.69 81 TRP A N 1
ATOM 691 C CA . TRP A 1 81 ? -3.585 10.064 -15.697 1.00 80.69 81 TRP A CA 1
ATOM 692 C C . TRP A 1 81 ? -2.342 9.872 -16.564 1.00 80.69 81 TRP A C 1
ATOM 694 O O . TRP A 1 81 ? -2.005 10.764 -17.343 1.00 80.69 81 TRP A O 1
ATOM 704 N N . GLN A 1 82 ? -1.648 8.739 -16.452 1.00 83.19 82 GLN A N 1
ATOM 705 C CA . GLN A 1 82 ? -0.506 8.414 -17.295 1.00 83.19 82 GLN A CA 1
ATOM 706 C C . GLN A 1 82 ? -0.892 7.311 -18.286 1.00 83.19 82 GLN A C 1
ATOM 708 O O . GLN A 1 82 ? -0.875 6.134 -17.945 1.00 83.19 82 GLN A O 1
ATOM 713 N N . ASN A 1 83 ? -1.203 7.707 -19.526 1.00 77.06 83 ASN A N 1
ATOM 714 C CA . ASN A 1 83 ? -1.695 6.806 -20.581 1.00 77.06 83 ASN A CA 1
ATOM 715 C C . ASN A 1 83 ? -0.760 5.621 -20.891 1.00 77.06 83 ASN A C 1
ATOM 717 O O . ASN A 1 83 ? -1.229 4.574 -21.324 1.00 77.06 83 ASN A O 1
ATOM 721 N N . ASP A 1 84 ? 0.544 5.772 -20.647 1.00 81.69 84 ASP A N 1
ATOM 722 C CA . ASP A 1 84 ? 1.545 4.726 -20.895 1.00 81.69 84 ASP A CA 1
ATOM 723 C C . ASP A 1 84 ? 1.689 3.730 -19.727 1.00 81.69 84 ASP A C 1
ATOM 725 O O . ASP A 1 84 ? 2.498 2.803 -19.790 1.00 81.69 84 ASP A O 1
ATOM 729 N N . VAL A 1 85 ? 0.944 3.916 -18.630 1.00 78.81 85 VAL A N 1
ATOM 730 C CA . VAL A 1 85 ? 0.978 3.030 -17.462 1.00 78.81 85 VAL A CA 1
ATOM 731 C C . VAL A 1 85 ? -0.271 2.161 -17.452 1.00 78.81 85 VAL A C 1
ATOM 733 O O . VAL A 1 85 ? -1.381 2.624 -17.210 1.00 78.81 85 VAL A O 1
ATOM 736 N N . HIS A 1 86 ? -0.083 0.865 -17.682 1.00 77.56 86 HIS A N 1
ATOM 737 C CA . HIS A 1 86 ? -1.167 -0.106 -17.604 1.00 77.56 86 HIS A CA 1
ATOM 738 C C . HIS A 1 86 ? -1.608 -0.367 -16.157 1.00 77.56 86 HIS A C 1
ATOM 740 O O . HIS A 1 86 ? -0.796 -0.388 -15.233 1.00 77.56 86 HIS A O 1
ATOM 746 N N . TRP A 1 87 ? -2.899 -0.659 -15.980 1.00 76.06 87 TRP A N 1
ATOM 747 C CA . TRP A 1 87 ? -3.486 -1.024 -14.684 1.00 76.06 87 TRP A CA 1
ATOM 748 C C . TRP A 1 87 ? -2.991 -2.385 -14.150 1.00 76.06 87 TRP A C 1
ATOM 750 O O . TRP A 1 87 ? -3.071 -2.657 -12.955 1.00 76.06 87 TRP A O 1
ATOM 760 N N . THR A 1 88 ? -2.447 -3.246 -15.020 1.00 79.06 88 THR A N 1
ATOM 761 C CA . THR A 1 88 ? -1.862 -4.545 -14.644 1.00 79.06 88 THR A CA 1
ATOM 762 C C . THR A 1 88 ? -0.348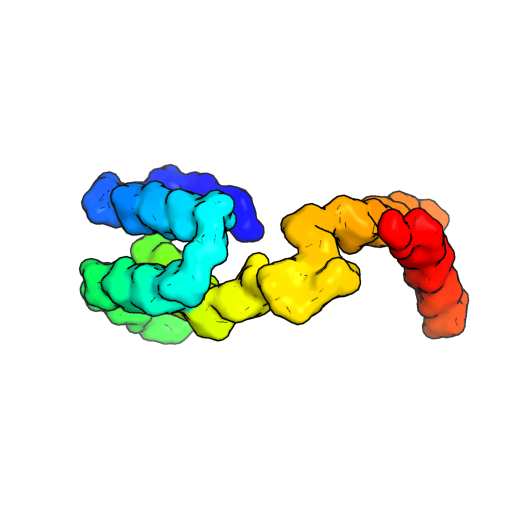 -4.453 -14.474 1.00 79.06 88 THR A C 1
ATOM 764 O O . THR A 1 88 ? 0.318 -3.823 -15.294 1.00 79.06 88 THR A O 1
ATOM 767 N N . ASN A 1 89 ? 0.235 -5.195 -13.523 1.00 83.56 89 ASN A N 1
ATOM 768 C CA . ASN A 1 89 ? 1.698 -5.284 -13.394 1.00 83.56 89 ASN A CA 1
ATOM 769 C C . ASN A 1 89 ? 2.356 -6.333 -14.324 1.00 83.56 89 ASN A C 1
ATOM 771 O O . ASN A 1 89 ? 3.566 -6.511 -14.271 1.00 83.56 89 ASN A O 1
ATOM 775 N N . ASN A 1 90 ? 1.613 -6.976 -15.233 1.00 84.94 90 ASN A N 1
ATOM 776 C CA . ASN A 1 90 ? 2.080 -8.100 -16.064 1.00 84.94 90 ASN A CA 1
ATOM 777 C C . ASN A 1 90 ? 3.482 -7.919 -16.677 1.00 84.94 90 ASN A C 1
ATOM 779 O O . ASN A 1 90 ? 4.276 -8.859 -16.671 1.00 84.94 90 ASN A O 1
ATOM 783 N N . GLY A 1 91 ? 3.807 -6.731 -17.198 1.00 84.06 91 GLY A N 1
ATOM 784 C CA . GLY A 1 91 ? 5.149 -6.432 -17.711 1.00 84.06 91 GLY A CA 1
ATOM 785 C C . GLY A 1 91 ? 6.225 -6.551 -16.627 1.00 84.06 91 GLY A C 1
ATOM 786 O O . GLY A 1 91 ? 7.176 -7.318 -16.773 1.00 84.06 91 GLY A O 1
ATOM 787 N N . THR A 1 92 ? 6.038 -5.869 -15.499 1.00 86.56 92 THR A N 1
ATOM 788 C CA . THR A 1 92 ? 6.921 -5.932 -14.324 1.00 86.56 92 THR A CA 1
ATOM 789 C C . THR A 1 92 ? 7.064 -7.359 -13.792 1.00 86.56 92 THR A C 1
ATOM 791 O O . THR A 1 92 ? 8.179 -7.819 -13.532 1.00 86.56 92 THR A O 1
ATOM 794 N N . GLU A 1 93 ? 5.960 -8.095 -13.674 1.00 88.75 93 GLU A N 1
ATOM 795 C CA . GLU A 1 93 ? 5.955 -9.499 -13.260 1.00 88.75 93 GLU A CA 1
ATOM 796 C C . GLU A 1 93 ? 6.761 -10.386 -14.214 1.00 88.75 93 GLU A C 1
ATOM 798 O O . GLU A 1 93 ? 7.590 -11.182 -13.762 1.00 88.75 93 GLU A O 1
ATOM 803 N N . GLN A 1 94 ? 6.607 -10.202 -15.528 1.00 89.00 94 GLN A N 1
ATOM 804 C CA . GLN A 1 94 ? 7.402 -10.916 -16.525 1.00 89.00 94 GLN A CA 1
ATOM 805 C C . GLN A 1 94 ? 8.898 -10.630 -16.375 1.00 89.00 94 GLN A C 1
ATOM 807 O O . GLN A 1 94 ? 9.693 -11.575 -16.361 1.00 89.00 94 GLN A O 1
ATOM 812 N N . VAL A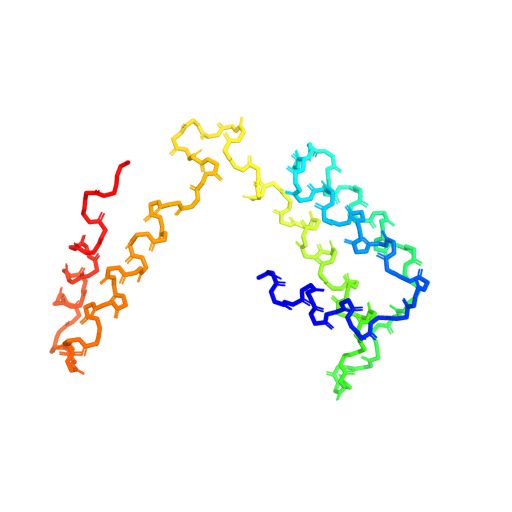 1 95 ? 9.300 -9.363 -16.220 1.00 90.12 95 VAL A N 1
ATOM 813 C CA . VAL A 1 95 ? 10.715 -9.002 -16.013 1.00 90.12 95 VAL A CA 1
ATOM 814 C C . VAL A 1 95 ? 11.258 -9.639 -14.736 1.00 90.12 95 VAL A C 1
ATOM 816 O O . VAL A 1 95 ? 12.347 -10.222 -14.748 1.00 90.12 95 VAL A O 1
ATOM 819 N N . ASN A 1 96 ? 10.496 -9.592 -13.643 1.00 90.06 96 ASN A N 1
ATOM 820 C CA . ASN A 1 96 ? 10.884 -10.186 -12.366 1.00 90.06 96 ASN A CA 1
ATOM 821 C C . ASN A 1 96 ? 11.056 -11.703 -12.470 1.00 90.06 96 ASN A C 1
ATOM 823 O O . ASN A 1 96 ? 12.066 -12.245 -12.015 1.00 90.06 96 ASN A O 1
ATOM 827 N N . VAL A 1 97 ? 10.113 -12.399 -13.109 1.00 91.00 97 VAL A N 1
ATOM 828 C CA . VAL A 1 97 ? 10.189 -13.850 -13.320 1.00 91.00 97 VAL A CA 1
ATOM 829 C C . VAL A 1 97 ? 11.379 -14.206 -14.207 1.00 91.00 97 VAL A C 1
ATOM 831 O O . VAL A 1 97 ? 12.172 -15.073 -13.836 1.00 91.00 97 VAL A O 1
ATOM 834 N N . ARG A 1 98 ? 11.569 -13.516 -15.338 1.00 90.56 98 ARG A N 1
ATOM 835 C CA . ARG A 1 98 ? 12.710 -13.744 -16.244 1.00 90.56 98 ARG A CA 1
ATOM 836 C C . ARG A 1 98 ? 14.042 -13.513 -15.531 1.00 90.56 98 ARG A C 1
ATOM 838 O O . ARG A 1 98 ? 14.952 -14.336 -15.645 1.00 90.56 98 ARG A O 1
ATOM 845 N N . THR A 1 99 ? 14.140 -12.445 -14.742 1.00 90.62 99 THR A N 1
ATOM 846 C CA . THR A 1 99 ? 15.325 -12.135 -13.928 1.00 90.62 99 THR A CA 1
ATOM 847 C C . THR A 1 99 ? 15.586 -13.228 -12.896 1.00 90.62 99 THR A C 1
ATOM 849 O O . THR A 1 99 ? 16.710 -13.718 -12.786 1.00 90.62 99 THR A O 1
ATOM 852 N N . LYS A 1 100 ? 14.544 -13.669 -12.182 1.00 90.19 100 LYS A N 1
ATOM 853 C CA . LYS A 1 100 ? 14.628 -14.737 -11.180 1.00 90.19 100 LYS A CA 1
ATOM 854 C C . LYS A 1 100 ? 15.024 -16.079 -11.790 1.00 90.19 100 LYS A C 1
ATOM 856 O O . LYS A 1 100 ? 15.793 -16.817 -11.187 1.00 90.19 100 LYS A O 1
ATOM 861 N N . MET A 1 101 ? 14.528 -16.417 -12.978 1.00 89.62 101 MET A N 1
ATOM 862 C CA . MET A 1 101 ? 14.930 -17.645 -13.671 1.00 89.62 101 MET A CA 1
ATOM 863 C C . MET A 1 101 ? 16.402 -17.586 -14.089 1.00 89.62 101 MET A C 1
ATOM 865 O O . MET A 1 101 ? 17.142 -18.542 -13.868 1.00 89.62 101 MET A O 1
ATOM 869 N N . ARG A 1 102 ? 16.861 -16.441 -14.602 1.00 85.31 102 ARG A N 1
ATOM 870 C CA . ARG A 1 102 ? 18.265 -16.243 -14.991 1.00 85.31 102 ARG A CA 1
ATOM 871 C C . ARG A 1 102 ? 19.223 -16.288 -13.806 1.00 85.31 102 ARG A C 1
ATOM 873 O O . ARG A 1 102 ? 20.267 -16.932 -13.906 1.00 85.31 102 ARG A O 1
ATOM 880 N N . SER A 1 103 ? 18.878 -15.668 -12.678 1.00 85.81 103 SER A N 1
ATOM 881 C CA . SER A 1 103 ? 19.735 -15.684 -11.485 1.00 85.81 103 SER A CA 1
ATOM 882 C C . SER A 1 103 ? 19.939 -17.088 -10.911 1.00 85.81 103 SER A C 1
ATOM 884 O O . SER A 1 103 ? 20.967 -17.344 -10.301 1.00 85.81 103 SER A O 1
ATOM 886 N N . ARG A 1 104 ? 19.019 -18.030 -11.160 1.00 86.62 104 ARG A N 1
ATOM 887 C CA . ARG A 1 104 ? 19.195 -19.445 -10.782 1.00 86.62 104 ARG A CA 1
ATOM 888 C C . ARG A 1 104 ? 20.239 -20.160 -11.637 1.00 86.62 104 ARG A C 1
ATOM 890 O O . ARG A 1 104 ? 20.881 -21.085 -11.157 1.00 86.62 104 ARG A O 1
ATOM 897 N N . THR A 1 105 ? 20.403 -19.741 -12.892 1.00 83.31 105 THR A N 1
ATOM 898 C CA . THR A 1 105 ? 21.385 -20.314 -13.831 1.00 83.31 105 THR A CA 1
ATOM 899 C C . THR A 1 105 ? 22.746 -19.615 -13.795 1.00 83.31 105 THR A C 1
ATOM 901 O O . THR A 1 105 ? 23.747 -20.191 -14.211 1.00 83.31 105 THR A O 1
ATOM 904 N N . VAL A 1 106 ? 22.807 -18.383 -13.282 1.00 83.75 106 VAL A N 1
ATOM 905 C CA . VAL A 1 106 ? 24.041 -17.597 -13.172 1.00 83.75 106 VAL A CA 1
ATOM 906 C C . VAL A 1 106 ? 24.585 -17.694 -11.751 1.00 83.75 106 VAL A C 1
ATOM 908 O O . VAL A 1 106 ? 23.988 -17.173 -10.817 1.00 83.75 106 VAL A O 1
ATOM 911 N N . ARG A 1 107 ? 25.764 -18.306 -11.585 1.00 83.94 107 ARG A N 1
ATOM 912 C CA . ARG A 1 107 ? 26.429 -18.406 -10.273 1.00 83.94 107 ARG A CA 1
ATOM 913 C C . ARG A 1 107 ? 26.880 -17.044 -9.736 1.00 83.94 107 ARG A C 1
ATOM 915 O 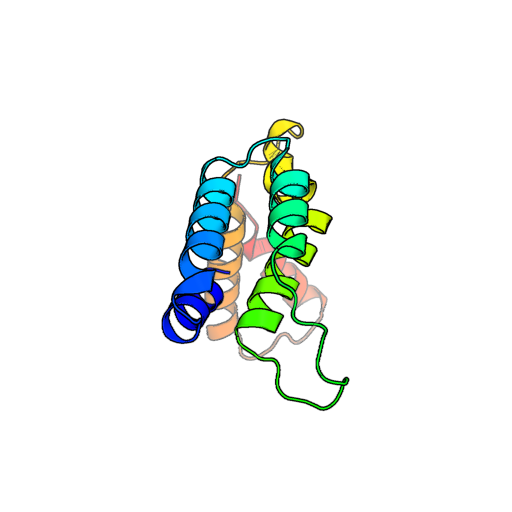O . ARG A 1 107 ? 26.747 -16.779 -8.548 1.00 83.94 107 ARG A O 1
ATOM 922 N N . SER A 1 108 ? 27.441 -16.200 -10.601 1.00 86.50 108 SER A N 1
ATOM 923 C CA . SER A 1 108 ? 27.828 -14.822 -10.290 1.00 86.50 108 SER A CA 1
ATOM 924 C C . SER A 1 108 ? 28.136 -14.040 -11.568 1.00 86.50 108 SER A C 1
ATOM 926 O O . SER A 1 108 ? 28.519 -14.610 -12.592 1.00 86.50 108 SER A O 1
ATOM 928 N N . TYR A 1 109 ? 27.992 -12.717 -11.504 1.00 89.50 109 TYR A N 1
ATOM 929 C CA . TYR A 1 109 ? 28.452 -11.819 -12.560 1.00 89.50 109 TYR A CA 1
ATOM 930 C C . TYR A 1 109 ? 29.882 -11.366 -12.260 1.00 89.50 109 TYR A C 1
ATOM 932 O O . TYR A 1 109 ? 30.160 -10.872 -11.172 1.00 89.50 109 TYR A O 1
ATOM 940 N N . LYS A 1 110 ? 30.792 -11.507 -13.233 1.00 91.19 110 LYS A N 1
ATOM 941 C CA . LYS A 1 110 ? 32.197 -11.077 -13.087 1.00 91.19 110 LYS A CA 1
ATOM 942 C C . LYS A 1 110 ? 32.367 -9.557 -13.130 1.00 91.19 110 LYS A C 1
ATOM 944 O O . LYS A 1 110 ? 33.349 -9.037 -12.618 1.00 91.19 110 LYS A O 1
ATOM 949 N N . THR A 1 111 ? 31.435 -8.850 -13.768 1.00 94.94 111 THR A N 1
ATOM 950 C CA . THR A 1 111 ? 31.479 -7.394 -13.936 1.00 94.94 111 THR A CA 1
ATOM 951 C C . THR A 1 111 ? 30.090 -6.790 -13.774 1.00 94.94 111 THR A C 1
ATOM 953 O O . THR A 1 111 ? 29.073 -7.427 -14.069 1.00 94.94 111 THR A O 1
ATOM 956 N N . ARG A 1 112 ? 30.044 -5.519 -13.360 1.00 91.44 112 ARG A N 1
ATOM 957 C CA . ARG A 1 112 ? 28.801 -4.740 -13.282 1.00 91.44 112 ARG A CA 1
ATOM 958 C C . ARG A 1 112 ? 28.106 -4.645 -14.642 1.00 91.44 112 ARG A C 1
ATOM 960 O O . ARG A 1 112 ? 26.893 -4.797 -14.713 1.00 91.44 112 ARG A O 1
ATOM 967 N N . SER A 1 113 ? 28.869 -4.456 -15.718 1.00 93.12 113 SER A N 1
ATOM 968 C CA . SER A 1 113 ? 28.329 -4.386 -17.080 1.00 93.12 113 SER A CA 1
ATOM 969 C C . SER A 1 113 ? 27.644 -5.690 -17.499 1.00 93.12 113 SER A C 1
ATOM 971 O O . SER A 1 113 ? 26.570 -5.642 -18.088 1.00 93.12 113 SER A O 1
ATOM 973 N N . GLY A 1 114 ? 28.203 -6.852 -17.136 1.00 90.56 114 GLY A N 1
ATOM 974 C CA . GLY A 1 114 ? 27.574 -8.149 -17.404 1.00 90.56 114 GLY A CA 1
ATOM 975 C C . GLY A 1 114 ? 26.254 -8.338 -16.651 1.00 90.56 114 GLY A C 1
ATOM 976 O O . GLY A 1 114 ? 25.281 -8.824 -17.223 1.00 90.56 114 GLY A O 1
ATOM 977 N N . MET A 1 115 ? 26.190 -7.889 -15.394 1.00 91.50 115 MET A N 1
ATOM 978 C CA . MET A 1 115 ? 24.948 -7.883 -14.614 1.00 91.50 115 MET A CA 1
ATOM 979 C C . MET A 1 115 ? 23.886 -6.971 -15.245 1.00 91.50 115 MET A C 1
ATOM 981 O O . MET A 1 115 ? 22.746 -7.391 -15.425 1.00 91.50 115 MET A O 1
ATOM 985 N N . LEU A 1 116 ? 24.260 -5.740 -15.616 1.00 92.19 116 LEU A N 1
ATOM 986 C CA . LEU A 1 116 ? 23.348 -4.778 -16.244 1.00 92.19 116 LEU A CA 1
ATOM 987 C C . LEU A 1 116 ? 22.819 -5.283 -17.591 1.00 92.19 116 LEU A C 1
ATOM 989 O O . LEU A 1 116 ? 21.623 -5.181 -17.845 1.00 92.19 116 LEU A O 1
ATOM 993 N N . ALA A 1 117 ? 23.670 -5.890 -18.420 1.00 90.81 117 ALA A N 1
ATOM 994 C CA . ALA A 1 117 ? 23.239 -6.523 -19.665 1.00 90.81 117 ALA A CA 1
ATOM 995 C C . ALA A 1 117 ? 22.246 -7.671 -19.406 1.00 90.81 117 ALA A C 1
ATOM 997 O O . ALA A 1 117 ? 21.240 -7.796 -20.102 1.00 90.81 117 ALA A O 1
ATOM 998 N N . GLY A 1 118 ? 22.490 -8.478 -18.367 1.00 88.06 118 GLY A N 1
ATOM 999 C CA . GLY A 1 118 ? 21.579 -9.537 -17.935 1.00 88.06 118 GLY A CA 1
ATOM 1000 C C . GLY A 1 118 ? 20.193 -9.019 -17.538 1.00 88.06 118 GLY A C 1
ATOM 1001 O O . GLY A 1 118 ? 19.196 -9.638 -17.917 1.00 88.06 118 GLY A O 1
ATOM 1002 N N . LEU A 1 119 ? 20.138 -7.883 -16.831 1.00 88.62 119 LEU A N 1
ATOM 1003 C CA . LEU A 1 119 ? 18.898 -7.195 -16.449 1.00 88.62 119 LEU A CA 1
ATOM 1004 C C . LEU A 1 119 ? 18.179 -6.591 -17.663 1.00 88.62 119 LEU A C 1
ATOM 1006 O O . LEU A 1 119 ? 16.985 -6.818 -17.834 1.00 88.62 119 LEU A O 1
ATOM 1010 N N . MET A 1 120 ? 18.904 -5.897 -18.546 1.00 90.31 120 MET A N 1
ATOM 1011 C CA . MET A 1 120 ? 18.345 -5.327 -19.782 1.00 90.31 120 MET A CA 1
ATOM 1012 C C . MET A 1 120 ? 17.702 -6.403 -20.664 1.00 90.31 120 MET A C 1
ATOM 1014 O O . MET A 1 120 ? 16.587 -6.238 -21.148 1.00 90.31 120 MET A O 1
ATOM 1018 N N . LEU A 1 121 ? 18.363 -7.554 -20.808 1.00 88.62 121 LEU A N 1
ATOM 1019 C CA . LEU A 1 121 ? 17.825 -8.705 -21.536 1.00 88.62 121 LEU A CA 1
ATOM 1020 C C . LEU A 1 121 ? 16.612 -9.359 -20.852 1.00 88.62 121 LEU A C 1
ATOM 1022 O O . LEU A 1 121 ? 15.844 -10.055 -21.509 1.00 88.62 121 LEU A O 1
ATOM 1026 N N . ALA A 1 122 ? 16.449 -9.216 -19.535 1.00 86.75 122 ALA A N 1
ATOM 1027 C CA . ALA A 1 122 ? 15.250 -9.702 -18.855 1.00 86.75 122 ALA A CA 1
ATOM 1028 C C . ALA A 1 122 ? 14.048 -8.776 -19.107 1.00 86.75 122 ALA A C 1
ATOM 1030 O O . ALA A 1 122 ? 12.923 -9.268 -19.206 1.00 86.75 122 ALA A O 1
ATOM 1031 N N . GLY A 1 123 ? 14.305 -7.470 -19.251 1.00 85.25 123 GLY A N 1
ATOM 1032 C CA . GLY A 1 123 ? 13.318 -6.441 -19.590 1.00 85.25 123 GLY A CA 1
ATOM 1033 C C . GLY A 1 123 ? 12.996 -6.305 -21.080 1.00 85.25 123 GLY A C 1
ATOM 1034 O O . GLY A 1 123 ? 11.994 -5.699 -21.437 1.00 85.25 123 GLY A O 1
ATOM 1035 N N . SER A 1 124 ? 13.809 -6.863 -21.978 1.00 85.88 124 SER A N 1
ATOM 1036 C CA . SER A 1 124 ? 13.552 -6.751 -23.417 1.00 85.88 124 SER A CA 1
ATOM 1037 C C . SER A 1 124 ? 12.275 -7.495 -23.828 1.00 85.88 124 SER A C 1
ATOM 1039 O O . SER A 1 124 ? 12.086 -8.663 -23.468 1.00 85.88 124 SER A O 1
ATOM 1041 N N . GLY A 1 125 ? 11.427 -6.839 -24.623 1.00 76.88 125 GLY A N 1
ATOM 1042 C CA . GLY A 1 125 ? 10.189 -7.421 -25.150 1.00 76.88 125 GLY A CA 1
ATOM 1043 C C . GLY A 1 125 ? 9.026 -7.455 -24.155 1.00 76.88 125 GLY A C 1
ATOM 1044 O O . GLY A 1 125 ? 8.111 -8.251 -24.336 1.00 76.88 125 GLY A O 1
ATOM 1045 N N . THR A 1 126 ? 9.075 -6.651 -23.089 1.00 70.25 126 THR A N 1
ATOM 1046 C CA . THR A 1 126 ? 7.875 -6.271 -22.336 1.00 70.25 126 THR A CA 1
ATOM 1047 C C . THR A 1 126 ? 7.373 -4.938 -22.886 1.00 70.25 126 THR A C 1
ATOM 1049 O O . THR A 1 126 ? 8.019 -3.913 -22.677 1.00 70.25 126 THR A O 1
ATOM 1052 N N . THR A 1 127 ? 6.270 -4.983 -23.623 1.00 58.62 127 THR A N 1
ATOM 1053 C CA . THR A 1 127 ? 5.475 -3.838 -24.090 1.00 58.62 127 THR A CA 1
ATOM 1054 C C . THR A 1 127 ? 4.033 -4.131 -23.753 1.00 58.62 127 THR A C 1
ATOM 1056 O O . THR A 1 127 ? 3.622 -5.275 -24.067 1.00 58.62 127 THR A O 1
#

Radius of gyration: 19.58 Å; chains: 1; bounding box: 47×31×48 Å

Foldseek 3Di:
DVVLLVVLCVQPDPVCNVLSVVLVVCLVVLDPCSLVVLVVSLVVQPDDDDDPPDDAHSSNVSSVVSNVCSVCSVVLVVVVPDVVDDNDCVLVVQLVVLLVVVPVVDPDDPDPVSVVVSSVVSNPPRD

pLDDT: mean 84.16, std 9.68, range [46.97, 94.94]

Secondary structure (DSSP, 8-state):
-HHHHHHHHHHS-GGGHHHHHHHHHHHHH--TTHHHHHHHHHHH-------TTSPPPHHHHHHHHHHHHHHTHHHHTGGGT-TTS-SS-HHHHHHHHHHHHHHHH-S--SSHHHHHHHHHHHHTT--

Sequence (127 aa):
MGRTLYELQELLPAEWLWILDEERHLLEELPPTGGQRLFELRKQIPERRAGRDQLRSPVEQLRDSLIRMSEHWPQYRVFDWQNDVHWTNNGTEQVNVRTKMRSRTVRSYKTRSGMLAGLMLAGSGTT